Protein AF-A0A1Q2YWW0-F1 (afdb_monomer_lite)

pLDDT: mean 89.15, std 15.13, range [39.69, 98.38]

Sequence (123 aa):
MSPSRFAECLETIGWTKRGLARRLNVGQAAVRQMANGRHEIRDDFGGWLEGLAAVHAPLSPELREFSDQMGCDRGEWVRYPRGIRPLSDEEAAALRRVAEAHAAMPWPPGWRGGTVKDDNTDS

Structure (mmCIF, N/CA/C/O backbone):
data_AF-A0A1Q2YWW0-F1
#
_entry.id   AF-A0A1Q2YWW0-F1
#
loop_
_atom_site.group_PDB
_atom_site.id
_atom_site.type_symbol
_atom_site.label_atom_id
_atom_site.label_alt_id
_atom_site.label_comp_id
_atom_site.label_asym_id
_atom_site.label_entity_id
_atom_site.label_seq_id
_atom_site.pdbx_PDB_ins_code
_atom_site.Cartn_x
_atom_site.Cartn_y
_atom_site.Cartn_z
_atom_site.occupancy
_atom_site.B_iso_or_equiv
_atom_site.auth_seq_id
_atom_site.auth_comp_id
_atom_site.auth_asym_id
_atom_site.auth_atom_id
_atom_site.pdbx_PDB_model_num
ATOM 1 N N . MET A 1 1 ? -10.365 -5.780 12.651 1.00 94.69 1 MET A N 1
ATOM 2 C CA . MET A 1 1 ? -8.868 -5.644 12.632 1.00 94.69 1 MET A CA 1
ATOM 3 C C . MET A 1 1 ? -8.351 -4.752 13.777 1.00 94.69 1 MET A C 1
ATOM 5 O O . MET A 1 1 ? -9.042 -3.811 14.150 1.00 94.69 1 MET A O 1
ATOM 9 N N . SER A 1 2 ? -7.145 -4.997 14.328 1.00 96.81 2 SER A N 1
ATOM 10 C CA . SER A 1 2 ? -6.541 -4.145 15.379 1.00 96.81 2 SER A CA 1
ATOM 11 C C . SER A 1 2 ? -5.801 -2.902 14.830 1.00 96.81 2 SER A C 1
ATOM 13 O O . SER A 1 2 ? -5.328 -2.919 13.690 1.00 96.81 2 SER A O 1
ATOM 15 N N . PRO A 1 3 ? -5.618 -1.830 15.631 1.00 97.12 3 PRO A N 1
ATOM 16 C CA . PRO A 1 3 ? -4.886 -0.633 15.196 1.00 97.12 3 PRO A CA 1
ATOM 17 C C . PRO A 1 3 ? -3.407 -0.875 14.865 1.00 97.12 3 PRO A C 1
ATOM 19 O O . PRO A 1 3 ? -2.882 -0.259 13.937 1.00 97.12 3 PRO A O 1
ATOM 22 N N . SER A 1 4 ? -2.735 -1.773 15.596 1.00 96.94 4 SER A N 1
ATOM 23 C CA . SER A 1 4 ? -1.344 -2.150 15.310 1.00 96.94 4 SER A CA 1
ATOM 24 C C . SER A 1 4 ? -1.242 -2.867 13.968 1.00 96.94 4 SER A C 1
ATOM 26 O O . SER A 1 4 ? -0.451 -2.467 13.118 1.00 96.94 4 SER A O 1
ATOM 28 N N . ARG A 1 5 ? -2.131 -3.837 13.727 1.00 97.88 5 ARG A N 1
ATOM 29 C CA . ARG A 1 5 ? -2.176 -4.579 12.467 1.00 97.88 5 ARG A CA 1
ATOM 30 C C . ARG A 1 5 ? -2.466 -3.670 11.275 1.00 97.88 5 ARG A C 1
ATOM 32 O O . ARG A 1 5 ? -1.877 -3.822 10.210 1.00 97.88 5 ARG A O 1
ATOM 39 N N . PHE A 1 6 ? -3.336 -2.685 11.467 1.00 98.19 6 PHE A N 1
ATOM 40 C CA . PHE A 1 6 ? -3.602 -1.661 10.466 1.00 98.19 6 PHE A CA 1
ATOM 41 C C . PHE A 1 6 ? -2.353 -0.841 10.115 1.00 98.19 6 PHE A C 1
ATOM 43 O O . PHE A 1 6 ? -2.084 -0.605 8.938 1.00 98.19 6 PHE A O 1
ATOM 50 N N . ALA A 1 7 ? -1.575 -0.424 11.119 1.00 96.56 7 ALA A N 1
ATOM 51 C CA . ALA A 1 7 ? -0.326 0.299 10.893 1.00 96.56 7 ALA A CA 1
ATOM 52 C C . ALA A 1 7 ? 0.710 -0.564 10.150 1.00 96.56 7 ALA A C 1
ATOM 54 O O . ALA A 1 7 ? 1.302 -0.084 9.186 1.00 96.56 7 ALA A O 1
ATOM 55 N N . GLU A 1 8 ? 0.854 -1.836 10.530 1.00 97.44 8 GLU A N 1
ATOM 56 C CA . GLU A 1 8 ? 1.734 -2.799 9.854 1.00 97.44 8 GLU A CA 1
ATOM 57 C C . GLU A 1 8 ? 1.357 -3.005 8.385 1.00 97.44 8 GLU A C 1
ATOM 59 O O . GLU A 1 8 ? 2.233 -3.066 7.523 1.00 97.44 8 GLU A O 1
ATOM 64 N N . CYS A 1 9 ? 0.061 -3.102 8.070 1.00 98.38 9 CYS A N 1
ATOM 65 C CA . CYS A 1 9 ? -0.378 -3.242 6.683 1.00 98.38 9 CYS A CA 1
ATOM 66 C C . CYS A 1 9 ? -0.015 -1.998 5.867 1.00 98.38 9 CYS A C 1
ATOM 68 O O . CYS A 1 9 ? 0.511 -2.123 4.765 1.00 98.38 9 CYS A O 1
ATOM 70 N N . LEU A 1 10 ? -0.236 -0.797 6.414 1.00 97.25 10 LEU A N 1
ATOM 71 C CA . LEU A 1 10 ? 0.147 0.446 5.743 1.00 97.25 10 LEU A CA 1
ATOM 72 C C . LEU A 1 10 ? 1.656 0.526 5.494 1.00 97.25 10 LEU A C 1
ATOM 74 O O . LEU A 1 10 ? 2.068 0.877 4.394 1.00 97.25 10 LEU A O 1
ATOM 78 N N . GLU A 1 11 ? 2.472 0.159 6.478 1.00 96.38 11 GLU A N 1
ATOM 79 C CA . GLU A 1 11 ? 3.928 0.107 6.333 1.00 96.38 11 GLU A CA 1
ATOM 80 C C . GLU A 1 11 ? 4.367 -0.937 5.297 1.00 96.38 11 GLU A C 1
ATOM 82 O O . GLU A 1 11 ? 5.216 -0.660 4.449 1.00 96.38 11 GLU A O 1
ATOM 87 N N . THR A 1 12 ? 3.740 -2.115 5.311 1.00 97.94 12 THR A N 1
ATOM 88 C CA . THR A 1 12 ? 4.019 -3.194 4.355 1.00 97.94 12 THR A CA 1
ATOM 89 C C . THR A 1 12 ? 3.725 -2.759 2.924 1.00 97.94 12 THR A C 1
ATOM 91 O O . THR A 1 12 ? 4.498 -3.071 2.028 1.00 97.94 12 THR A O 1
ATOM 94 N N . ILE A 1 13 ? 2.650 -2.001 2.710 1.00 97.31 13 ILE A N 1
ATOM 95 C CA . ILE A 1 13 ? 2.274 -1.473 1.393 1.00 97.31 13 ILE A CA 1
ATOM 96 C C . ILE A 1 13 ? 3.121 -0.236 1.017 1.00 97.31 13 ILE A C 1
ATOM 98 O O . ILE A 1 13 ? 3.215 0.134 -0.147 1.00 97.31 13 ILE A O 1
ATOM 102 N N . GLY A 1 14 ? 3.755 0.433 1.986 1.00 95.81 14 GLY A N 1
ATOM 103 C CA . GLY A 1 14 ? 4.438 1.715 1.767 1.00 95.81 14 GLY A CA 1
ATOM 104 C C . GLY A 1 14 ? 3.491 2.923 1.781 1.00 95.81 14 GLY A C 1
ATOM 105 O O . GLY A 1 14 ? 3.827 4.010 1.309 1.00 95.81 14 GLY A O 1
ATOM 106 N N . TRP A 1 15 ? 2.286 2.772 2.330 1.00 95.50 15 TRP A N 1
ATOM 107 C CA . TRP A 1 15 ? 1.300 3.844 2.420 1.00 95.50 15 TRP A CA 1
ATOM 108 C C . TRP A 1 15 ? 1.404 4.628 3.721 1.00 95.50 15 TRP A C 1
ATOM 110 O O . TRP A 1 15 ? 1.464 4.096 4.824 1.00 95.50 15 TRP A O 1
ATOM 120 N N . THR A 1 16 ? 1.281 5.948 3.612 1.00 95.00 16 THR A N 1
ATOM 121 C CA . THR A 1 16 ? 1.028 6.798 4.782 1.00 95.00 16 THR A CA 1
ATOM 122 C C . THR A 1 16 ? -0.468 6.844 5.099 1.00 95.00 16 THR A C 1
ATOM 124 O O . THR A 1 16 ? -1.305 6.714 4.206 1.00 95.00 16 THR A O 1
ATOM 127 N N . LYS A 1 17 ? -0.841 7.176 6.345 1.00 95.75 17 LYS A N 1
ATOM 128 C CA . LYS A 1 17 ? -2.251 7.445 6.719 1.00 95.75 17 LYS A CA 1
ATOM 129 C C . LYS A 1 17 ? -2.895 8.501 5.804 1.00 95.75 17 LYS A C 1
ATOM 131 O O . LYS A 1 17 ? -4.047 8.373 5.401 1.00 95.75 17 LYS A O 1
ATOM 136 N N . ARG A 1 18 ? -2.133 9.538 5.428 1.00 95.44 18 ARG A N 1
ATOM 137 C CA . ARG A 1 18 ? -2.557 10.566 4.459 1.00 95.44 18 ARG A CA 1
ATOM 138 C C . ARG A 1 18 ? -2.683 10.007 3.037 1.00 95.44 18 ARG A C 1
ATOM 140 O O . ARG A 1 18 ? -3.508 10.496 2.271 1.00 95.44 18 ARG A O 1
ATOM 147 N N . GLY A 1 19 ? -1.832 9.058 2.660 1.00 94.00 19 GLY A N 1
ATOM 148 C CA . GLY A 1 19 ? -1.894 8.349 1.383 1.00 94.00 19 GLY A CA 1
ATOM 149 C C . GLY A 1 19 ? -3.161 7.508 1.265 1.00 94.00 19 GLY A C 1
ATOM 150 O O . GLY A 1 19 ? -3.880 7.663 0.284 1.00 94.00 19 GLY A O 1
ATOM 151 N N . LEU A 1 20 ? -3.478 6.716 2.293 1.00 94.69 20 LEU A N 1
ATOM 152 C CA . LEU A 1 20 ? -4.718 5.939 2.361 1.00 94.69 20 LEU A CA 1
ATOM 153 C C . LEU A 1 20 ? -5.956 6.847 2.323 1.00 94.69 20 LEU A C 1
ATOM 155 O O . LEU A 1 20 ? -6.869 6.601 1.543 1.00 94.69 20 LEU A O 1
ATOM 159 N N . ALA A 1 21 ? -5.966 7.924 3.116 1.00 93.56 21 ALA A N 1
ATOM 160 C CA . ALA A 1 21 ? -7.071 8.885 3.136 1.00 93.56 21 ALA A CA 1
ATOM 161 C C . ALA A 1 21 ? -7.357 9.469 1.742 1.00 93.56 21 ALA A C 1
ATOM 163 O O . ALA A 1 21 ? -8.506 9.526 1.321 1.00 93.56 21 ALA A O 1
ATOM 164 N N . ARG A 1 22 ? -6.303 9.845 1.004 1.00 91.94 22 ARG A N 1
ATOM 165 C CA . ARG A 1 22 ? -6.423 10.325 -0.381 1.00 91.94 22 ARG A CA 1
ATOM 166 C C . ARG A 1 22 ? -6.940 9.244 -1.324 1.00 91.94 22 ARG A C 1
ATOM 168 O O . ARG A 1 22 ? -7.835 9.527 -2.106 1.00 91.94 22 ARG A O 1
ATOM 175 N N . ARG A 1 23 ? -6.398 8.024 -1.235 1.00 91.00 23 ARG A N 1
ATOM 176 C CA . ARG A 1 23 ? -6.804 6.894 -2.084 1.00 91.00 23 ARG A CA 1
ATOM 177 C C . ARG A 1 23 ? -8.285 6.570 -1.913 1.00 91.00 23 ARG A C 1
ATOM 179 O O . ARG A 1 23 ? -8.983 6.464 -2.904 1.00 91.00 23 ARG A O 1
ATOM 186 N N . LEU A 1 24 ? -8.776 6.507 -0.675 1.00 89.88 24 LEU A N 1
ATOM 187 C CA . LEU A 1 24 ? -10.183 6.215 -0.370 1.00 89.88 24 LEU A CA 1
ATOM 188 C C . LEU A 1 24 ? -11.120 7.430 -0.474 1.00 89.88 24 LEU A C 1
ATOM 190 O O . LEU A 1 24 ? -12.319 7.286 -0.235 1.00 89.88 24 LEU A O 1
ATOM 194 N N . ASN A 1 25 ? -10.571 8.611 -0.772 1.00 88.81 25 ASN A N 1
ATOM 195 C CA . ASN A 1 25 ? -11.234 9.911 -0.696 1.00 88.81 25 ASN A CA 1
ATOM 196 C C . ASN A 1 25 ? -12.023 10.135 0.611 1.00 88.81 25 ASN A C 1
ATOM 198 O O . ASN A 1 25 ? -13.216 10.430 0.607 1.00 88.81 25 ASN A O 1
ATOM 202 N N . VAL A 1 26 ? -11.345 9.964 1.749 1.00 89.38 26 VAL A N 1
ATOM 203 C CA . VAL A 1 26 ? -11.902 10.199 3.090 1.00 89.38 26 VAL A CA 1
ATOM 204 C C . VAL A 1 26 ? -11.065 11.187 3.895 1.00 89.38 26 VAL A C 1
ATOM 206 O O . VAL A 1 26 ? -9.879 11.403 3.638 1.00 89.38 26 VAL A O 1
ATOM 209 N N . GLY A 1 27 ? -11.664 11.763 4.938 1.00 89.81 27 GLY A N 1
ATOM 210 C CA . GLY A 1 27 ? -10.968 12.665 5.852 1.00 89.81 27 GLY A CA 1
ATOM 211 C C . GLY A 1 27 ? -9.798 11.988 6.580 1.00 89.81 27 GLY A C 1
ATOM 212 O O . GLY A 1 27 ? -9.936 10.904 7.151 1.00 89.81 27 GLY A O 1
ATOM 213 N N . GLN A 1 28 ? -8.643 12.663 6.652 1.00 93.25 28 GLN A N 1
ATOM 214 C CA . GLN A 1 28 ? -7.466 12.149 7.375 1.00 93.25 28 GLN A CA 1
ATOM 215 C C . GLN A 1 28 ? -7.751 11.871 8.857 1.00 93.25 28 GLN A C 1
ATOM 217 O O . GLN A 1 28 ? -7.121 10.995 9.448 1.00 93.25 28 GLN A O 1
ATOM 222 N N . ALA A 1 29 ? -8.685 12.612 9.463 1.00 93.19 29 ALA A N 1
ATOM 223 C CA . ALA A 1 29 ? -9.087 12.415 10.850 1.00 93.19 29 ALA A CA 1
ATOM 224 C C . ALA A 1 29 ? -9.670 11.012 11.080 1.00 93.19 29 ALA A C 1
ATOM 226 O O . ALA A 1 29 ? -9.286 10.367 12.050 1.00 93.19 29 ALA A O 1
ATOM 227 N N . ALA A 1 30 ? -10.510 10.503 10.172 1.00 90.75 30 ALA A N 1
ATOM 228 C CA . ALA A 1 30 ? -11.078 9.157 10.277 1.00 90.75 30 ALA A CA 1
ATOM 229 C C . ALA A 1 30 ? -9.979 8.081 10.257 1.00 90.75 30 ALA A C 1
ATOM 231 O O . ALA A 1 30 ? -9.924 7.220 11.133 1.00 90.75 30 ALA A O 1
ATOM 232 N N . VAL A 1 31 ? -9.022 8.196 9.329 1.00 94.12 31 VAL A N 1
ATOM 233 C CA . VAL A 1 31 ? -7.883 7.265 9.232 1.00 94.12 31 VAL A CA 1
ATOM 234 C C . VAL A 1 31 ? -6.982 7.324 10.469 1.00 94.12 31 VAL A C 1
ATOM 236 O O . VAL A 1 31 ? -6.506 6.297 10.954 1.00 94.12 31 VAL A O 1
ATOM 239 N N . ARG A 1 32 ? -6.757 8.519 11.029 1.00 94.62 32 ARG A N 1
ATOM 240 C CA . ARG A 1 32 ? -6.007 8.674 12.286 1.00 94.62 32 ARG A CA 1
ATOM 241 C C . ARG A 1 32 ? -6.742 8.048 13.469 1.00 94.62 32 ARG A C 1
ATOM 243 O O . ARG A 1 32 ? -6.091 7.426 14.301 1.00 94.62 32 ARG A O 1
ATOM 250 N N . GLN A 1 33 ? -8.063 8.196 13.543 1.00 95.12 33 GLN A N 1
ATOM 251 C CA . GLN A 1 33 ? -8.870 7.607 14.612 1.00 95.12 33 GLN A CA 1
ATOM 252 C 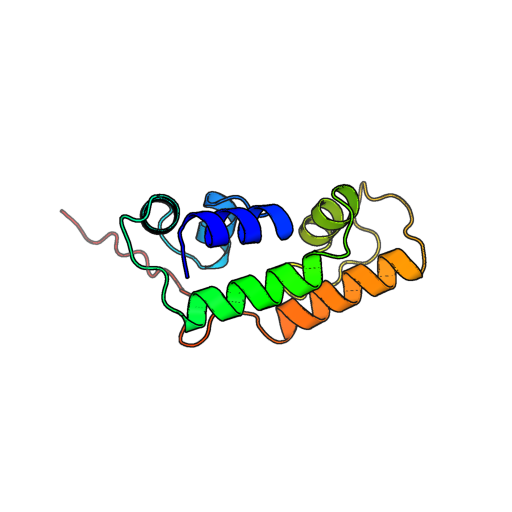C . GLN A 1 33 ? -8.843 6.077 14.568 1.00 95.12 33 GLN A C 1
ATOM 254 O O . GLN A 1 33 ? -8.663 5.469 15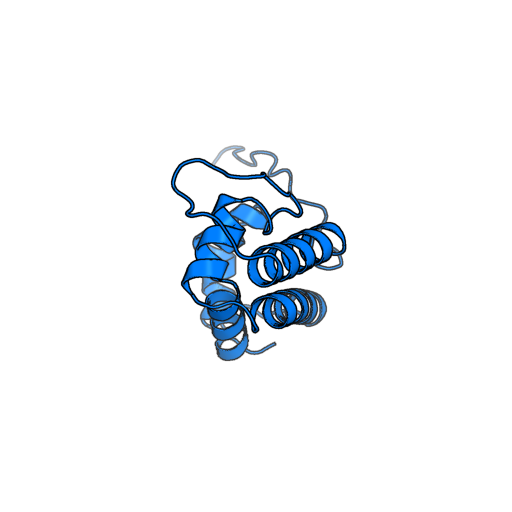.620 1.00 95.12 33 GLN A O 1
ATOM 259 N N . MET A 1 34 ? -8.900 5.474 13.376 1.00 94.50 34 MET A N 1
ATOM 260 C CA . MET A 1 34 ? -8.690 4.031 13.193 1.00 94.50 34 MET A CA 1
ATOM 261 C C . MET A 1 34 ? -7.316 3.589 13.709 1.00 94.50 34 MET A C 1
ATOM 263 O O . MET A 1 34 ? -7.214 2.716 14.567 1.00 94.50 34 MET A O 1
ATOM 267 N N . ALA A 1 35 ? -6.250 4.262 13.270 1.00 94.50 35 ALA A N 1
ATOM 268 C CA . ALA A 1 35 ? -4.886 3.928 13.685 1.00 94.50 35 ALA A CA 1
ATOM 269 C C . ALA A 1 35 ? -4.616 4.121 15.189 1.00 94.50 35 ALA A C 1
ATOM 271 O O . ALA A 1 35 ? -3.664 3.555 15.714 1.00 94.50 35 ALA A O 1
ATOM 272 N N . ASN A 1 36 ? -5.422 4.935 15.872 1.00 94.81 36 ASN A N 1
ATOM 273 C CA . ASN A 1 36 ? -5.318 5.178 17.310 1.00 94.81 36 ASN A CA 1
ATOM 274 C C . ASN A 1 36 ? -6.308 4.323 18.125 1.00 94.81 36 ASN A C 1
ATOM 276 O O . ASN A 1 36 ? -6.426 4.534 19.329 1.00 94.81 36 ASN A O 1
ATOM 280 N N . GLY A 1 37 ? -7.066 3.426 17.482 1.00 94.44 37 GLY A N 1
ATOM 281 C CA . GLY A 1 37 ? -8.079 2.589 18.136 1.00 94.44 37 GLY A CA 1
ATOM 282 C C . GLY A 1 37 ? -9.306 3.341 18.648 1.00 94.44 37 GLY A C 1
ATOM 283 O O . GLY A 1 37 ? -10.058 2.806 19.452 1.00 94.44 37 GLY A O 1
ATOM 284 N N . ARG A 1 38 ? -9.513 4.585 18.203 1.00 94.88 38 ARG A N 1
ATOM 285 C CA . ARG A 1 38 ? -10.691 5.392 18.565 1.00 94.88 38 ARG A CA 1
ATOM 286 C C . ARG A 1 38 ? -11.887 5.116 17.663 1.00 94.88 38 ARG A C 1
ATOM 288 O O . ARG A 1 38 ? -13.011 5.393 18.053 1.00 94.88 38 ARG A O 1
ATOM 295 N N . HIS A 1 39 ? -11.632 4.604 16.463 1.00 92.88 39 HIS A N 1
ATOM 296 C CA . HIS A 1 39 ? -12.644 4.134 15.527 1.00 92.88 39 HIS A CA 1
ATOM 297 C C . HIS A 1 39 ? -12.366 2.674 15.183 1.00 92.88 39 HIS A C 1
ATOM 299 O O . HIS A 1 39 ? -11.213 2.287 14.987 1.00 92.88 39 HIS A O 1
ATOM 305 N N . GLU A 1 40 ? -13.433 1.888 15.093 1.00 93.25 40 GLU A N 1
ATOM 306 C CA . GLU A 1 40 ? -13.364 0.498 14.666 1.00 93.25 40 GLU A CA 1
ATOM 307 C C . GLU A 1 40 ? -12.846 0.382 13.225 1.00 93.25 40 GLU A C 1
ATOM 309 O O . GLU A 1 40 ? -13.184 1.182 12.349 1.00 93.25 40 GLU A O 1
ATOM 314 N N . ILE A 1 41 ? -12.045 -0.655 12.983 1.00 94.31 41 ILE A N 1
ATOM 315 C CA . ILE A 1 41 ? -11.607 -1.069 11.653 1.00 94.31 41 ILE A CA 1
ATOM 316 C C . ILE A 1 41 ? -12.404 -2.315 11.285 1.00 94.31 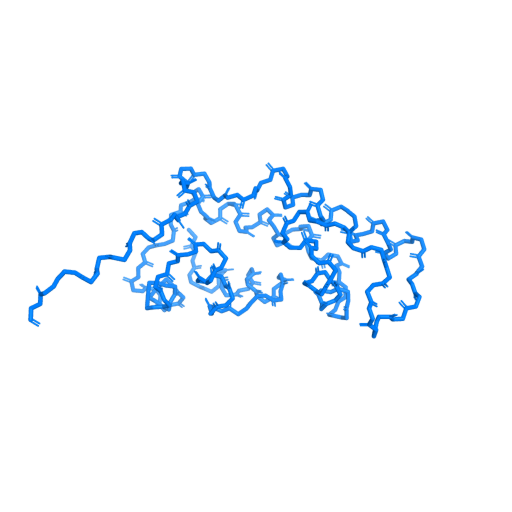41 ILE A C 1
ATOM 318 O O . ILE A 1 41 ? -12.054 -3.424 11.704 1.00 94.31 41 ILE A O 1
ATOM 322 N N . ARG A 1 42 ? -13.481 -2.094 10.524 1.00 93.31 42 ARG A N 1
ATOM 323 C CA . ARG A 1 42 ? -14.411 -3.137 10.070 1.00 93.31 42 ARG A CA 1
ATOM 324 C C . ARG A 1 42 ? -13.671 -4.277 9.376 1.00 93.31 42 ARG A C 1
ATOM 326 O O . ARG A 1 42 ? -12.720 -4.026 8.636 1.00 93.31 42 ARG A O 1
ATOM 333 N N . ASP A 1 43 ? -14.149 -5.501 9.560 1.00 93.06 43 ASP A N 1
ATOM 334 C CA . ASP A 1 43 ? -13.449 -6.697 9.084 1.00 93.06 43 ASP A CA 1
ATOM 335 C C . ASP A 1 43 ? -13.308 -6.759 7.563 1.00 93.06 43 ASP A C 1
ATOM 337 O O . ASP A 1 43 ? -12.213 -7.034 7.091 1.00 93.06 43 ASP A O 1
ATOM 341 N N . ASP A 1 44 ? -14.331 -6.386 6.789 1.00 93.94 44 ASP A N 1
ATOM 342 C CA . ASP A 1 44 ? -14.226 -6.342 5.320 1.00 93.94 44 ASP A CA 1
ATOM 343 C C . ASP A 1 44 ? -13.136 -5.368 4.839 1.00 93.94 44 ASP A C 1
ATOM 345 O O . ASP A 1 44 ? -12.377 -5.653 3.912 1.00 93.94 44 ASP A O 1
ATOM 349 N N . PHE A 1 45 ? -13.037 -4.206 5.494 1.00 95.12 45 PHE A N 1
ATOM 350 C CA . PHE A 1 45 ? -12.007 -3.212 5.197 1.00 95.12 45 PHE A CA 1
ATOM 351 C C . PHE A 1 45 ? -10.620 -3.695 5.635 1.00 95.12 45 PHE A C 1
ATOM 353 O O . PHE A 1 45 ? -9.641 -3.517 4.911 1.00 95.12 45 PHE A O 1
ATOM 360 N N . GLY A 1 46 ? -10.543 -4.334 6.803 1.00 96.75 46 GLY A N 1
ATOM 361 C CA . GLY A 1 46 ? -9.322 -4.955 7.295 1.00 96.75 46 GLY A CA 1
ATOM 362 C C . GLY A 1 46 ? -8.820 -6.059 6.364 1.00 96.75 46 GLY A C 1
ATOM 363 O O . GLY A 1 46 ? -7.660 -6.032 5.967 1.00 96.75 46 GLY A O 1
ATOM 364 N N . GLY A 1 47 ? -9.699 -6.970 5.950 1.00 97.56 47 GLY A N 1
ATOM 365 C CA . GLY A 1 47 ? -9.374 -8.069 5.044 1.00 97.56 47 GLY A CA 1
ATOM 366 C C . GLY A 1 47 ? -8.915 -7.582 3.671 1.00 97.56 47 GLY A C 1
ATOM 367 O O . GLY A 1 47 ? -7.948 -8.108 3.125 1.00 97.56 47 GLY A O 1
ATOM 368 N N . TRP A 1 48 ? -9.533 -6.521 3.139 1.00 97.00 48 TRP A N 1
ATOM 369 C CA . TRP A 1 48 ? -9.044 -5.860 1.925 1.00 97.00 48 TRP A CA 1
ATOM 370 C C . TRP A 1 48 ? -7.611 -5.342 2.092 1.00 97.00 48 TRP A C 1
ATOM 372 O O . TRP A 1 48 ? -6.748 -5.619 1.258 1.00 97.00 48 TRP A O 1
ATOM 382 N N . LEU A 1 49 ? -7.332 -4.633 3.189 1.00 97.44 49 LEU A N 1
ATOM 383 C CA . LEU A 1 49 ? -6.004 -4.075 3.436 1.00 97.44 49 LEU A CA 1
ATOM 384 C C . LEU A 1 49 ? -4.950 -5.175 3.652 1.00 97.44 49 LEU A C 1
ATOM 386 O O . LEU A 1 49 ? -3.822 -5.044 3.181 1.00 97.44 49 LEU A O 1
ATOM 390 N N . GLU A 1 50 ? -5.316 -6.272 4.315 1.00 98.19 50 GLU A N 1
ATOM 391 C CA . GLU A 1 50 ? -4.453 -7.446 4.483 1.00 98.19 50 GLU A CA 1
ATOM 392 C C . GLU A 1 50 ? -4.165 -8.152 3.163 1.00 98.19 50 GLU A C 1
ATOM 394 O O . GLU A 1 50 ? -3.022 -8.544 2.930 1.00 98.19 50 GLU A O 1
ATOM 399 N N . GLY A 1 51 ? -5.158 -8.266 2.278 1.00 97.94 51 GLY A N 1
ATOM 400 C CA . GLY A 1 51 ? -4.968 -8.802 0.932 1.00 97.94 51 GLY A CA 1
ATOM 401 C C . GLY A 1 51 ? -3.951 -7.987 0.132 1.00 97.94 51 GLY A C 1
ATOM 402 O O . GLY A 1 51 ? -3.035 -8.551 -0.467 1.00 97.94 51 GLY A O 1
ATOM 403 N N . LEU A 1 52 ? -4.044 -6.654 0.188 1.00 97.75 52 LEU A N 1
ATOM 404 C CA . LEU A 1 52 ? -3.058 -5.775 -0.446 1.00 97.75 52 LEU A CA 1
ATOM 405 C C . LEU A 1 52 ? -1.671 -5.902 0.198 1.00 97.75 52 LEU A C 1
ATOM 407 O O . LEU A 1 52 ? -0.671 -6.008 -0.514 1.00 97.75 52 LEU A O 1
ATOM 411 N N . ALA A 1 53 ? -1.597 -5.941 1.531 1.00 98.12 53 ALA A N 1
ATOM 412 C CA . ALA A 1 53 ? -0.336 -6.110 2.248 1.00 98.12 53 ALA A CA 1
ATOM 413 C C . ALA A 1 53 ? 0.342 -7.449 1.917 1.00 98.12 53 ALA A C 1
ATOM 415 O O . ALA A 1 53 ? 1.560 -7.489 1.765 1.00 98.12 53 ALA A O 1
ATOM 416 N N . ALA A 1 54 ? -0.422 -8.529 1.741 1.00 98.19 54 ALA A N 1
ATOM 417 C CA . ALA A 1 54 ? 0.113 -9.837 1.369 1.00 98.19 54 ALA A CA 1
ATOM 418 C C . ALA A 1 54 ? 0.791 -9.825 -0.012 1.00 98.19 54 ALA A C 1
ATOM 420 O O . ALA A 1 54 ? 1.839 -10.444 -0.186 1.00 98.19 54 ALA A O 1
ATOM 421 N N . VAL A 1 55 ? 0.233 -9.089 -0.977 1.00 97.81 55 VAL A N 1
ATOM 422 C CA . VAL A 1 55 ? 0.816 -8.953 -2.323 1.00 97.81 55 VAL A CA 1
ATOM 423 C C . VAL A 1 55 ? 2.061 -8.056 -2.318 1.00 97.81 55 VAL A C 1
ATOM 425 O O . VAL A 1 55 ? 2.984 -8.279 -3.099 1.00 97.81 55 VAL A O 1
ATOM 428 N N . HIS A 1 56 ? 2.121 -7.079 -1.410 1.00 98.25 56 HIS A N 1
ATOM 429 C CA . HIS A 1 56 ? 3.277 -6.194 -1.218 1.00 98.25 56 HIS A CA 1
ATOM 430 C C . HIS A 1 56 ? 4.401 -6.802 -0.368 1.00 98.25 56 HIS A C 1
ATOM 432 O O . HIS A 1 56 ? 5.556 -6.400 -0.504 1.00 98.25 56 HIS A O 1
ATOM 438 N N . ALA A 1 57 ? 4.101 -7.772 0.498 1.00 97.50 57 ALA A N 1
ATOM 439 C CA . ALA A 1 57 ? 5.066 -8.351 1.435 1.00 97.50 57 ALA A CA 1
ATOM 440 C C . ALA A 1 57 ? 6.372 -8.865 0.786 1.00 97.50 57 ALA A C 1
ATOM 442 O O . ALA A 1 57 ? 7.430 -8.618 1.369 1.00 97.50 57 ALA A O 1
ATOM 443 N N . PRO A 1 58 ? 6.357 -9.504 -0.406 1.00 96.56 58 PRO A N 1
ATOM 444 C CA . PRO A 1 58 ? 7.579 -9.952 -1.078 1.00 96.56 58 PRO A CA 1
ATOM 445 C C . PRO A 1 58 ? 8.436 -8.815 -1.650 1.00 96.56 58 PRO A C 1
ATOM 447 O O . PRO A 1 58 ? 9.588 -9.048 -2.010 1.00 96.56 58 PRO A O 1
ATOM 450 N N . LEU A 1 59 ? 7.889 -7.602 -1.783 1.00 97.25 59 LEU A N 1
ATOM 451 C CA . LEU A 1 59 ? 8.623 -6.469 -2.332 1.00 97.25 59 LEU A CA 1
ATOM 452 C C . LEU A 1 59 ? 9.639 -5.941 -1.319 1.00 97.25 59 LEU A C 1
ATOM 454 O O . LEU A 1 59 ? 9.322 -5.732 -0.142 1.00 97.25 59 LEU A O 1
ATOM 458 N N . SER A 1 60 ? 10.842 -5.645 -1.812 1.00 95.69 60 SER A N 1
ATOM 459 C CA . SER A 1 60 ? 11.813 -4.833 -1.083 1.00 95.69 60 SER A CA 1
ATOM 460 C C . SER A 1 60 ? 11.277 -3.405 -0.876 1.00 95.69 60 SER A C 1
ATOM 462 O O . SER A 1 60 ? 10.378 -2.975 -1.606 1.00 95.69 60 SER A O 1
ATOM 464 N N . PRO A 1 61 ? 11.832 -2.628 0.074 1.00 93.94 61 PRO A N 1
ATOM 465 C CA . PRO A 1 61 ? 11.450 -1.226 0.252 1.00 93.94 61 PRO A CA 1
ATOM 466 C C . PRO A 1 61 ? 11.542 -0.399 -1.041 1.00 93.94 61 PRO A C 1
ATOM 468 O O . PRO A 1 61 ? 10.606 0.325 -1.363 1.00 93.94 61 PRO A O 1
ATOM 471 N N . GLU A 1 62 ? 12.606 -0.582 -1.830 1.00 94.19 62 GLU A N 1
ATOM 472 C CA . GLU A 1 62 ? 12.779 0.094 -3.126 1.00 94.19 62 GLU A CA 1
ATOM 473 C C . GLU A 1 62 ? 11.657 -0.271 -4.113 1.00 94.19 62 GLU A C 1
ATOM 475 O O . GLU A 1 62 ? 11.074 0.601 -4.754 1.00 94.19 62 GLU A O 1
ATOM 480 N N . LEU A 1 63 ? 11.287 -1.554 -4.205 1.00 95.69 63 LEU A N 1
ATOM 481 C CA . LEU A 1 63 ? 10.207 -1.977 -5.099 1.00 95.69 63 LEU A CA 1
ATOM 482 C C . LEU A 1 63 ? 8.837 -1.447 -4.656 1.00 95.69 63 LEU A C 1
ATOM 484 O O . LEU A 1 63 ? 7.997 -1.176 -5.508 1.00 95.69 63 LEU A O 1
ATOM 488 N N . ARG A 1 64 ? 8.594 -1.240 -3.358 1.00 95.69 64 ARG A N 1
ATOM 489 C CA . ARG A 1 64 ? 7.355 -0.592 -2.883 1.00 95.69 64 ARG A CA 1
ATOM 490 C C . ARG A 1 64 ? 7.285 0.871 -3.320 1.00 95.69 64 ARG A C 1
ATOM 492 O O . ARG A 1 64 ? 6.232 1.330 -3.753 1.00 95.69 64 ARG A O 1
ATOM 499 N N . GLU A 1 65 ? 8.407 1.588 -3.283 1.00 93.31 65 GLU A N 1
ATOM 500 C CA . GLU A 1 65 ? 8.481 2.952 -3.820 1.00 93.31 65 GLU A CA 1
ATOM 501 C C . GLU A 1 65 ? 8.218 2.971 -5.331 1.00 93.31 65 GLU A C 1
ATOM 503 O O . GLU A 1 65 ? 7.437 3.791 -5.823 1.00 93.31 65 GLU A O 1
ATOM 508 N N . PHE A 1 66 ? 8.810 2.029 -6.071 1.00 95.19 66 PHE A N 1
ATOM 509 C CA . PHE A 1 66 ? 8.551 1.885 -7.502 1.00 95.19 66 PHE A CA 1
ATOM 510 C C . PHE A 1 66 ? 7.096 1.512 -7.795 1.00 95.19 66 PHE A C 1
ATOM 512 O O . PHE A 1 66 ? 6.539 2.034 -8.756 1.00 95.19 66 PHE A O 1
ATOM 519 N N . SER A 1 67 ? 6.450 0.691 -6.960 1.00 95.56 67 SER A N 1
ATOM 520 C CA . SER A 1 67 ? 5.023 0.354 -7.076 1.00 95.56 67 SER A CA 1
ATOM 521 C C . SER A 1 67 ? 4.142 1.608 -7.104 1.00 95.56 67 SER A C 1
ATOM 523 O O . SER A 1 67 ? 3.326 1.772 -8.017 1.00 95.56 67 SER A O 1
ATOM 525 N N . ASP A 1 68 ? 4.340 2.539 -6.165 1.00 92.75 68 ASP A N 1
ATOM 526 C CA . ASP A 1 68 ? 3.581 3.799 -6.112 1.00 92.75 68 ASP A CA 1
ATOM 527 C C . ASP A 1 68 ? 3.882 4.698 -7.328 1.00 92.75 68 ASP A C 1
ATOM 529 O O . ASP A 1 68 ? 2.963 5.212 -7.982 1.00 92.75 68 ASP A O 1
ATOM 533 N N . GLN A 1 69 ? 5.166 4.837 -7.683 1.00 92.69 69 GLN A N 1
ATOM 534 C CA . GLN A 1 69 ? 5.622 5.664 -8.809 1.00 92.69 69 GLN A CA 1
ATOM 535 C C . GLN A 1 69 ? 5.134 5.143 -10.169 1.00 92.69 69 GLN A C 1
ATOM 537 O O . GLN A 1 69 ? 4.748 5.931 -11.033 1.00 92.69 69 GLN A O 1
ATOM 542 N N . MET A 1 70 ? 5.121 3.823 -10.358 1.00 93.81 70 MET A N 1
ATOM 543 C CA . MET A 1 70 ? 4.653 3.153 -11.577 1.00 93.81 70 MET A CA 1
ATOM 544 C C . MET A 1 70 ? 3.127 3.058 -11.661 1.00 93.81 70 MET A C 1
ATOM 546 O O . MET A 1 70 ? 2.606 2.672 -12.707 1.00 93.81 70 MET A O 1
ATOM 550 N N . GLY A 1 71 ? 2.418 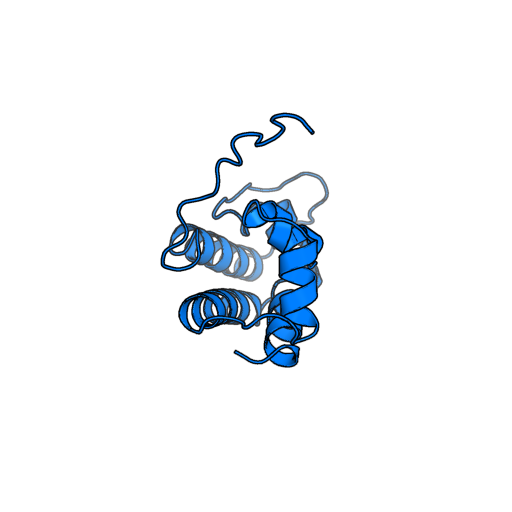3.405 -10.583 1.00 93.38 71 GLY A N 1
ATOM 551 C CA . GLY A 1 71 ? 0.961 3.335 -10.501 1.00 93.38 71 GLY A CA 1
ATOM 552 C C . GLY A 1 71 ? 0.398 1.948 -10.216 1.00 93.38 71 GLY A C 1
ATOM 553 O O . GLY A 1 71 ? -0.815 1.771 -10.292 1.00 93.38 71 GLY A O 1
ATOM 554 N N . CYS A 1 72 ? 1.230 0.991 -9.808 1.00 95.94 72 CYS A N 1
ATOM 555 C CA . CYS A 1 72 ? 0.781 -0.361 -9.470 1.00 95.94 72 CYS A CA 1
ATOM 556 C C . CYS A 1 72 ? -0.239 -0.331 -8.320 1.00 95.94 72 CYS A C 1
ATOM 558 O O . CYS A 1 72 ? -1.250 -1.019 -8.369 1.00 95.94 72 CYS A O 1
ATOM 560 N N . ASP A 1 73 ? -0.065 0.576 -7.358 1.00 94.88 73 ASP A N 1
ATOM 561 C CA . ASP A 1 73 ? -1.015 0.836 -6.264 1.00 94.88 73 ASP A CA 1
ATOM 562 C C . ASP A 1 73 ? -2.381 1.399 -6.705 1.00 94.88 73 ASP A C 1
ATOM 564 O O . ASP A 1 73 ? -3.264 1.618 -5.875 1.00 94.88 73 ASP A O 1
ATOM 568 N N . ARG A 1 74 ? -2.528 1.736 -7.988 1.00 92.12 74 ARG A N 1
ATOM 569 C CA . ARG A 1 74 ? -3.775 2.188 -8.625 1.00 92.12 74 ARG A CA 1
ATOM 570 C C . ARG A 1 74 ? -4.305 1.165 -9.630 1.00 92.12 74 ARG A C 1
ATOM 572 O O . ARG A 1 74 ? -5.261 1.448 -10.342 1.00 92.12 74 ARG A O 1
ATOM 579 N N . GLY A 1 75 ? -3.677 -0.006 -9.707 1.00 94.00 75 GLY A N 1
ATOM 580 C CA . GLY A 1 75 ? -3.963 -1.009 -10.725 1.00 94.00 75 GLY A CA 1
ATOM 581 C C . GLY A 1 75 ? -3.403 -0.673 -12.108 1.00 94.00 75 GLY A C 1
ATOM 582 O O . GLY A 1 75 ? -3.815 -1.265 -13.103 1.00 94.00 75 GLY A O 1
ATOM 583 N N . GLU A 1 76 ? -2.477 0.283 -12.192 1.00 93.06 76 GLU A N 1
ATOM 584 C CA . GLU A 1 76 ? -1.876 0.748 -13.439 1.00 93.06 76 GLU A CA 1
ATOM 585 C C . GLU A 1 76 ? -0.461 0.181 -13.613 1.00 93.06 76 GLU A C 1
ATOM 587 O O . GLU A 1 76 ? 0.238 -0.127 -12.649 1.00 93.06 76 GLU A O 1
ATOM 592 N N . TRP A 1 77 ? -0.007 0.084 -14.864 1.00 90.12 77 TRP A N 1
ATOM 593 C CA . TRP A 1 77 ? 1.365 -0.301 -15.192 1.00 90.12 77 TRP A CA 1
ATOM 594 C C . TRP A 1 77 ? 2.002 0.728 -16.124 1.00 90.12 77 TRP A C 1
ATOM 596 O O . TRP A 1 77 ? 1.864 0.653 -17.349 1.00 90.12 77 TRP A O 1
ATOM 606 N N . VAL A 1 78 ? 2.735 1.688 -15.560 1.00 88.19 78 VAL A N 1
ATOM 607 C CA . VAL A 1 78 ? 3.536 2.620 -16.360 1.00 88.19 78 VAL A CA 1
ATOM 608 C C . VAL A 1 78 ? 4.900 2.001 -16.634 1.00 88.19 78 VAL A C 1
ATOM 610 O O . VAL A 1 78 ? 5.719 1.829 -15.737 1.00 88.19 78 VAL A O 1
ATOM 613 N N . ARG A 1 79 ? 5.173 1.666 -17.896 1.00 74.50 79 ARG A N 1
ATOM 614 C CA . ARG A 1 79 ? 6.460 1.082 -18.286 1.00 74.50 79 ARG A CA 1
ATOM 615 C C . ARG A 1 79 ? 7.559 2.159 -18.279 1.00 74.50 79 ARG A C 1
ATOM 617 O O . ARG A 1 79 ? 7.455 3.129 -19.019 1.00 74.50 79 ARG A O 1
ATOM 624 N N . TYR A 1 80 ? 8.615 1.943 -17.488 1.00 76.62 80 TYR A N 1
ATOM 625 C CA . TYR A 1 80 ? 9.805 2.809 -17.366 1.00 76.62 80 TYR A CA 1
ATOM 626 C C . TYR A 1 80 ? 9.493 4.286 -17.052 1.00 76.62 80 TYR A C 1
ATOM 628 O O . TYR A 1 80 ? 9.830 5.171 -17.845 1.00 76.62 80 TYR A O 1
ATOM 636 N N . PRO A 1 81 ? 8.854 4.598 -15.910 1.00 83.56 81 PRO A N 1
ATOM 637 C CA . PRO A 1 81 ? 8.684 5.989 -15.522 1.00 83.56 81 PRO A CA 1
ATOM 638 C C . PRO A 1 81 ? 10.051 6.638 -15.271 1.00 83.56 81 PRO A C 1
ATOM 640 O O . PRO A 1 81 ? 11.049 5.991 -14.939 1.00 83.56 81 PRO A O 1
ATOM 643 N N . ARG A 1 82 ? 10.096 7.958 -15.444 1.00 85.00 82 ARG A N 1
ATOM 644 C CA . ARG A 1 82 ? 11.325 8.732 -15.286 1.00 85.00 82 ARG A CA 1
ATOM 645 C C . ARG A 1 82 ? 11.877 8.571 -13.866 1.00 85.00 82 ARG A C 1
ATOM 647 O O . ARG A 1 82 ? 11.155 8.796 -12.904 1.00 85.00 82 ARG A O 1
ATOM 654 N N . GLY A 1 83 ? 13.170 8.270 -13.755 1.00 85.19 83 GLY A N 1
ATOM 655 C CA . GLY A 1 83 ? 13.867 8.172 -12.467 1.00 85.19 83 GLY A CA 1
ATOM 656 C C . GLY A 1 83 ? 13.902 6.770 -11.858 1.00 85.19 83 GLY A C 1
ATOM 657 O O . GLY A 1 83 ? 14.599 6.585 -10.868 1.00 85.19 83 GLY A O 1
ATOM 658 N N . ILE A 1 84 ? 13.234 5.784 -12.465 1.00 90.38 84 ILE A N 1
ATOM 659 C CA . ILE A 1 84 ? 13.351 4.379 -12.063 1.00 90.38 84 ILE A CA 1
ATOM 660 C C . ILE A 1 84 ? 14.467 3.707 -12.864 1.00 90.38 84 ILE A C 1
ATOM 662 O O . ILE A 1 84 ? 14.571 3.866 -14.085 1.00 90.38 84 ILE A O 1
ATOM 666 N N . ARG A 1 85 ? 15.321 2.958 -12.163 1.00 93.25 85 ARG A N 1
ATOM 667 C CA . ARG A 1 85 ? 16.360 2.128 -12.783 1.00 93.25 85 ARG A CA 1
ATOM 668 C C . ARG A 1 85 ? 15.739 0.992 -13.608 1.00 93.25 85 ARG A C 1
ATOM 670 O O . ARG A 1 85 ? 14.601 0.603 -13.357 1.00 93.25 85 ARG A O 1
ATOM 677 N N . PRO A 1 86 ? 16.469 0.394 -14.561 1.00 92.06 86 PRO A N 1
ATOM 678 C CA . PRO A 1 86 ? 16.016 -0.840 -15.190 1.00 92.06 86 PRO A CA 1
ATOM 679 C C . PRO A 1 86 ? 15.677 -1.910 -14.141 1.00 92.06 86 PRO A C 1
ATOM 681 O O . PRO A 1 86 ? 16.422 -2.105 -13.177 1.00 92.06 86 PRO A O 1
ATOM 684 N N . LEU A 1 87 ? 14.539 -2.570 -14.343 1.00 92.62 87 LEU A N 1
ATOM 685 C CA . LEU A 1 87 ? 14.068 -3.673 -13.512 1.00 92.62 87 LEU A CA 1
ATOM 686 C C . LEU A 1 87 ? 14.504 -5.001 -14.126 1.00 92.62 87 LEU A C 1
ATOM 688 O O . LEU A 1 87 ? 14.506 -5.135 -15.354 1.00 92.62 87 LEU A O 1
ATOM 692 N N . SER A 1 88 ? 14.815 -5.984 -13.285 1.00 94.69 88 SER A N 1
ATOM 693 C CA . SER A 1 88 ? 14.905 -7.374 -13.734 1.00 94.69 88 SER A CA 1
ATOM 694 C C . SER A 1 88 ? 13.522 -7.904 -14.140 1.00 94.69 88 SER A C 1
ATOM 696 O O . SER A 1 88 ? 12.486 -7.335 -13.781 1.00 94.69 88 SER A O 1
ATOM 698 N N . ASP A 1 89 ? 13.485 -9.022 -14.868 1.00 94.62 89 ASP A N 1
ATOM 699 C CA . ASP A 1 89 ? 12.218 -9.668 -15.230 1.00 94.62 89 ASP A CA 1
ATOM 700 C C . ASP A 1 89 ? 11.423 -10.110 -13.992 1.00 94.62 89 ASP A C 1
ATOM 702 O O . ASP A 1 89 ? 10.195 -10.015 -13.976 1.00 94.62 89 ASP A O 1
ATOM 706 N N . GLU A 1 90 ? 12.113 -10.541 -12.934 1.00 96.56 90 GLU A N 1
ATOM 707 C CA . GLU A 1 90 ? 11.493 -10.932 -11.667 1.00 96.56 90 GLU A CA 1
ATOM 708 C C . GLU A 1 90 ? 10.897 -9.726 -10.929 1.00 96.56 90 GLU A C 1
ATOM 710 O O . GLU A 1 90 ? 9.746 -9.779 -10.493 1.00 96.56 90 GLU A O 1
ATOM 715 N N . GLU A 1 91 ? 11.634 -8.612 -10.854 1.00 95.81 91 GLU A N 1
ATOM 716 C CA . GLU A 1 91 ? 11.151 -7.359 -10.262 1.00 95.81 91 GLU A CA 1
ATOM 717 C C . GLU A 1 91 ? 9.934 -6.825 -11.026 1.00 95.81 91 GLU A C 1
ATOM 719 O O . GLU A 1 91 ? 8.916 -6.466 -10.430 1.00 95.81 91 GLU A O 1
ATOM 724 N N . ALA A 1 92 ? 10.001 -6.832 -12.360 1.00 95.00 92 ALA A N 1
ATOM 725 C CA . ALA A 1 92 ? 8.889 -6.419 -13.202 1.00 95.00 92 ALA A CA 1
ATOM 726 C C . ALA A 1 92 ? 7.668 -7.334 -13.018 1.00 95.00 92 ALA A C 1
ATOM 728 O O . ALA A 1 92 ? 6.542 -6.844 -12.935 1.00 95.00 92 ALA A O 1
ATOM 729 N N . ALA A 1 93 ? 7.866 -8.652 -12.924 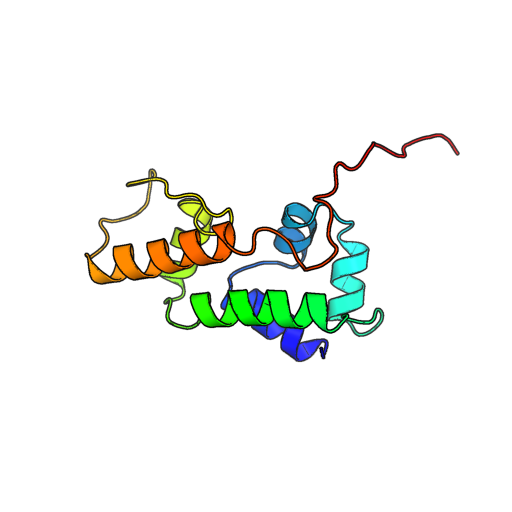1.00 95.56 93 ALA A N 1
ATOM 730 C CA . ALA A 1 93 ? 6.782 -9.595 -12.670 1.00 95.56 93 ALA A CA 1
ATOM 731 C C . ALA A 1 93 ? 6.146 -9.382 -11.287 1.00 95.56 93 ALA A C 1
ATOM 733 O O . ALA A 1 93 ? 4.923 -9.434 -11.168 1.00 95.56 93 ALA A O 1
ATOM 734 N N . ALA A 1 94 ? 6.947 -9.108 -10.254 1.00 96.56 94 ALA A N 1
ATOM 735 C CA . ALA A 1 94 ? 6.448 -8.834 -8.910 1.00 96.56 94 ALA A CA 1
ATOM 736 C C . ALA A 1 94 ? 5.569 -7.573 -8.874 1.00 96.56 94 ALA A C 1
ATOM 738 O O . ALA A 1 94 ? 4.447 -7.619 -8.371 1.00 96.56 94 ALA A O 1
ATOM 739 N N . LEU A 1 95 ? 6.026 -6.475 -9.482 1.00 96.69 95 LEU A N 1
ATOM 740 C CA . LEU A 1 95 ? 5.243 -5.240 -9.562 1.00 96.69 95 LEU A CA 1
ATOM 741 C C . LEU A 1 95 ? 3.973 -5.412 -10.418 1.00 96.69 95 LEU A C 1
ATOM 743 O O . LEU A 1 95 ? 2.935 -4.835 -10.099 1.00 96.69 95 LEU A O 1
ATOM 747 N N . ARG A 1 96 ? 4.005 -6.235 -11.478 1.00 96.25 96 ARG A N 1
ATOM 748 C CA . ARG A 1 96 ? 2.797 -6.535 -12.273 1.00 96.25 96 ARG A CA 1
ATOM 749 C C . ARG A 1 96 ? 1.737 -7.249 -11.450 1.00 96.25 96 ARG A C 1
ATOM 751 O O . ARG A 1 96 ? 0.579 -6.861 -11.525 1.00 96.25 96 ARG A O 1
ATOM 758 N N . ARG A 1 97 ? 2.125 -8.222 -10.618 1.00 96.69 97 ARG A N 1
ATOM 759 C CA . ARG A 1 97 ? 1.189 -8.889 -9.695 1.00 96.69 97 ARG A CA 1
ATOM 760 C C . ARG A 1 97 ? 0.552 -7.892 -8.731 1.00 96.69 97 ARG A C 1
ATOM 762 O O . ARG A 1 97 ? -0.625 -8.022 -8.414 1.00 96.69 97 ARG A O 1
ATOM 769 N N . VAL A 1 98 ? 1.312 -6.889 -8.287 1.00 97.94 98 VAL A N 1
ATOM 770 C CA . VAL A 1 98 ? 0.774 -5.803 -7.460 1.00 97.94 98 VAL A CA 1
ATOM 771 C C . VAL A 1 98 ? -0.267 -5.001 -8.235 1.00 97.94 98 VAL A C 1
ATOM 773 O O . VAL A 1 98 ? -1.382 -4.842 -7.742 1.00 97.94 98 VAL A O 1
ATOM 776 N N . ALA A 1 99 ? 0.052 -4.556 -9.453 1.00 97.38 99 ALA A N 1
ATOM 777 C CA . ALA A 1 99 ? -0.901 -3.845 -10.304 1.00 97.38 99 ALA A CA 1
ATOM 778 C C . ALA A 1 99 ? -2.173 -4.673 -10.557 1.00 97.38 99 ALA A C 1
ATOM 780 O O . ALA A 1 99 ? -3.284 -4.185 -10.381 1.00 97.38 99 ALA A O 1
ATOM 781 N N . GLU A 1 100 ? -2.035 -5.953 -10.888 1.00 97.31 100 GLU A N 1
ATOM 782 C CA . GLU A 1 100 ? -3.167 -6.858 -11.103 1.00 97.31 100 GLU A CA 1
ATOM 783 C C . GLU A 1 100 ? -4.026 -7.020 -9.841 1.00 97.31 100 GLU A C 1
ATOM 785 O O . GLU A 1 100 ? -5.253 -6.973 -9.923 1.00 97.31 100 GLU A O 1
ATOM 790 N N . ALA A 1 101 ? -3.409 -7.146 -8.663 1.00 96.81 101 ALA A N 1
ATOM 791 C CA . ALA A 1 101 ? -4.134 -7.257 -7.400 1.00 96.81 101 ALA A CA 1
ATOM 792 C C . ALA A 1 101 ? -4.909 -5.977 -7.052 1.00 96.81 101 ALA A C 1
ATOM 794 O O . ALA A 1 101 ? -6.071 -6.057 -6.648 1.00 96.81 101 ALA A O 1
ATOM 795 N N . HIS A 1 102 ? -4.303 -4.800 -7.242 1.00 95.94 102 HIS A N 1
ATOM 796 C CA . HIS A 1 102 ? -4.988 -3.514 -7.056 1.00 95.94 102 HIS A CA 1
ATOM 797 C C . HIS A 1 102 ? -6.107 -3.315 -8.083 1.00 95.94 102 HIS A C 1
ATOM 799 O O . HIS A 1 102 ? -7.171 -2.819 -7.728 1.00 95.94 102 HIS A O 1
ATOM 805 N N . ALA A 1 103 ? -5.922 -3.757 -9.329 1.00 95.06 103 ALA A N 1
ATOM 806 C CA . ALA A 1 103 ? -6.969 -3.714 -10.350 1.00 95.06 103 ALA A CA 1
ATOM 807 C C . ALA A 1 103 ? -8.138 -4.667 -10.041 1.00 95.06 103 ALA A C 1
ATOM 809 O O . ALA A 1 103 ? -9.292 -4.335 -10.313 1.00 95.06 103 ALA A O 1
ATOM 810 N N . ALA A 1 104 ? -7.861 -5.837 -9.457 1.00 94.75 104 ALA A N 1
ATOM 811 C CA . ALA A 1 104 ? -8.880 -6.806 -9.054 1.00 94.75 104 ALA A CA 1
ATOM 812 C C . ALA A 1 104 ? -9.654 -6.373 -7.796 1.00 94.75 104 ALA A C 1
ATOM 814 O O . ALA A 1 104 ? -10.824 -6.723 -7.638 1.00 94.75 104 ALA A O 1
ATOM 815 N N . MET A 1 105 ? -9.017 -5.608 -6.904 1.00 91.69 105 MET A N 1
ATOM 816 C CA . MET A 1 105 ? -9.593 -5.125 -5.644 1.00 91.69 105 MET A CA 1
ATOM 817 C C . MET A 1 105 ? -9.406 -3.605 -5.493 1.00 91.69 105 MET A C 1
ATOM 819 O O . MET A 1 105 ? -8.774 -3.154 -4.532 1.00 91.69 105 MET A O 1
ATOM 823 N N . PRO A 1 106 ? -9.971 -2.793 -6.408 1.00 88.94 106 PRO A N 1
ATOM 824 C CA . PRO A 1 106 ? -9.688 -1.356 -6.473 1.00 88.94 106 PRO A CA 1
ATOM 825 C C . PRO A 1 106 ? -10.207 -0.597 -5.251 1.00 88.94 106 PRO A C 1
ATOM 827 O O . PRO A 1 106 ? -9.730 0.491 -4.935 1.00 88.94 106 PRO A O 1
ATOM 830 N N . TRP A 1 107 ? -11.182 -1.179 -4.551 1.00 90.81 107 TRP A N 1
ATOM 831 C CA . TRP A 1 107 ? -11.840 -0.586 -3.402 1.00 90.81 107 TRP A CA 1
ATOM 832 C C . TRP A 1 107 ? -12.094 -1.635 -2.322 1.00 90.81 107 TRP A C 1
ATOM 834 O O . TRP A 1 107 ? -12.310 -2.807 -2.649 1.00 90.81 107 TRP A O 1
ATOM 844 N N . PRO A 1 108 ? -12.159 -1.220 -1.046 1.00 91.62 108 PRO A N 1
ATOM 845 C CA . PRO A 1 108 ? -12.698 -2.075 -0.005 1.00 91.62 108 PRO A CA 1
ATOM 846 C C . PRO A 1 108 ? -14.126 -2.538 -0.335 1.00 91.62 108 PRO A C 1
ATOM 848 O O . PRO A 1 108 ? -14.892 -1.777 -0.941 1.00 91.62 108 PRO A O 1
ATOM 851 N N . PRO A 1 109 ? -14.545 -3.736 0.104 1.00 87.25 109 PRO A N 1
ATOM 852 C CA . PRO A 1 109 ? -15.925 -4.173 -0.050 1.00 87.25 109 PRO A CA 1
ATOM 853 C C . PRO A 1 109 ? -16.912 -3.150 0.532 1.00 87.25 109 PRO A C 1
ATOM 855 O O . PRO A 1 109 ? -16.721 -2.616 1.625 1.00 87.25 109 PRO A O 1
ATOM 858 N N . GLY A 1 110 ? -17.967 -2.843 -0.225 1.00 81.19 110 GLY A N 1
ATOM 859 C CA . GLY A 1 110 ? -18.977 -1.854 0.166 1.00 81.19 110 GLY A CA 1
ATOM 860 C C . GLY A 1 110 ? -18.564 -0.387 -0.011 1.00 81.19 110 GLY A C 1
ATOM 861 O O . GLY A 1 110 ? -19.403 0.492 0.195 1.00 81.19 110 GLY A O 1
ATOM 862 N N . TRP A 1 111 ? -17.330 -0.094 -0.437 1.00 83.19 111 TRP A N 1
ATOM 863 C CA . TRP A 1 111 ? -16.922 1.262 -0.802 1.00 83.19 111 TRP A CA 1
ATOM 864 C C . TRP A 1 111 ? -17.405 1.589 -2.216 1.00 83.19 111 TRP A C 1
ATOM 866 O O . TRP A 1 111 ? -17.021 0.948 -3.193 1.00 83.19 111 TRP A O 1
ATOM 876 N N . ARG A 1 112 ? -18.230 2.627 -2.350 1.00 64.25 112 ARG A N 1
ATOM 877 C CA . ARG A 1 112 ? -18.451 3.279 -3.644 1.00 64.25 112 ARG A CA 1
ATOM 878 C C . ARG A 1 112 ? -17.431 4.404 -3.702 1.00 64.25 112 ARG A C 1
ATOM 880 O O . ARG A 1 112 ? -17.563 5.329 -2.909 1.00 64.25 112 ARG A O 1
ATOM 887 N N . GLY A 1 113 ? -16.390 4.265 -4.531 1.00 56.34 113 GLY A N 1
ATOM 888 C CA . GLY A 1 113 ? -15.287 5.225 -4.661 1.00 56.34 113 GLY A CA 1
ATOM 889 C C . GLY A 1 113 ? -15.796 6.655 -4.509 1.00 56.34 113 GLY A C 1
ATOM 890 O O . GLY A 1 113 ? -16.607 7.111 -5.314 1.00 56.34 113 GLY A O 1
ATOM 891 N N . GLY A 1 114 ? -15.434 7.293 -3.394 1.00 47.81 114 GLY A N 1
ATOM 892 C CA . GLY A 1 114 ? -16.059 8.537 -2.985 1.00 47.81 114 GLY A CA 1
ATOM 893 C C . GLY A 1 114 ? -15.785 9.596 -4.036 1.00 47.81 114 GLY A C 1
ATOM 894 O O . GLY A 1 114 ? -14.658 10.054 -4.171 1.00 47.81 114 GLY A O 1
ATOM 895 N N . THR A 1 115 ? -16.801 10.027 -4.771 1.00 43.06 115 THR A N 1
ATOM 896 C CA . THR A 1 115 ? -16.867 11.429 -5.160 1.00 43.06 115 THR A CA 1
ATOM 897 C C . THR A 1 115 ? -17.255 12.149 -3.881 1.00 43.06 115 THR A C 1
ATOM 899 O O . THR A 1 115 ? -18.421 12.108 -3.487 1.00 43.06 115 THR A O 1
ATOM 902 N N . VAL A 1 116 ? -16.290 12.745 -3.181 1.00 44.88 116 VAL A N 1
ATOM 903 C CA . VAL A 1 116 ? -16.616 13.848 -2.278 1.00 44.88 116 VAL A CA 1
ATOM 904 C C . VAL A 1 116 ? -17.335 14.862 -3.164 1.00 44.88 116 VAL A C 1
ATOM 906 O O . VAL A 1 116 ? -16.711 15.554 -3.961 1.00 44.88 116 VAL A O 1
ATOM 909 N N . LYS A 1 117 ? -18.671 14.856 -3.122 1.00 39.69 117 LYS A N 1
ATOM 910 C CA . LYS A 1 117 ? -19.408 16.089 -3.337 1.00 39.69 117 LYS A CA 1
ATOM 911 C C . LYS A 1 117 ? -18.907 16.995 -2.230 1.00 39.69 117 LYS A C 1
ATOM 913 O O . LYS A 1 117 ? -18.919 16.590 -1.069 1.00 39.69 117 LYS A O 1
ATOM 918 N N . ASP A 1 118 ? -18.386 18.146 -2.619 1.00 42.50 118 ASP A N 1
ATOM 919 C CA . ASP A 1 118 ? -18.067 19.230 -1.713 1.00 42.50 118 ASP A CA 1
ATOM 920 C C . ASP A 1 118 ? -19.325 19.575 -0.899 1.00 42.50 118 ASP A C 1
ATOM 922 O O . ASP A 1 118 ? -20.112 20.432 -1.289 1.00 42.50 118 ASP A O 1
ATOM 926 N N . ASP A 1 119 ? -19.528 18.917 0.243 1.00 39.78 119 ASP A N 1
ATOM 927 C CA . ASP A 1 119 ? -20.401 19.407 1.310 1.00 39.78 119 ASP A CA 1
ATOM 928 C C . ASP A 1 119 ? -19.641 20.525 2.043 1.00 39.78 119 ASP A C 1
ATOM 930 O O . ASP A 1 119 ? -19.310 20.439 3.221 1.00 39.78 119 ASP A O 1
ATOM 934 N N . ASN A 1 120 ? -19.326 21.586 1.299 1.00 41.22 120 ASN A N 1
ATOM 935 C CA . ASN A 1 120 ? -19.250 22.931 1.844 1.00 41.22 120 ASN A CA 1
ATOM 936 C C . ASN A 1 120 ? -20.583 23.598 1.500 1.00 41.22 120 ASN A C 1
ATOM 938 O O . ASN A 1 120 ? -20.690 24.371 0.550 1.00 41.22 120 ASN A O 1
ATOM 942 N N . THR A 1 121 ? -21.618 23.253 2.263 1.00 43.09 121 THR A N 1
ATOM 943 C CA . THR A 1 121 ? -22.767 24.138 2.455 1.00 43.09 121 THR A CA 1
ATOM 944 C C . THR A 1 121 ? -22.681 24.691 3.872 1.00 43.09 121 THR A C 1
ATOM 946 O O . THR A 1 121 ? -22.687 23.930 4.833 1.00 43.09 121 THR A O 1
ATOM 949 N N . ASP A 1 122 ? -22.497 26.010 3.923 1.00 40.38 122 ASP A N 1
ATOM 950 C CA . ASP A 1 122 ? -22.713 26.973 5.006 1.00 40.38 122 ASP A CA 1
ATOM 951 C C . ASP A 1 122 ? -22.837 26.482 6.456 1.00 40.38 122 ASP A C 1
ATOM 953 O O . ASP A 1 122 ? -23.773 25.771 6.831 1.00 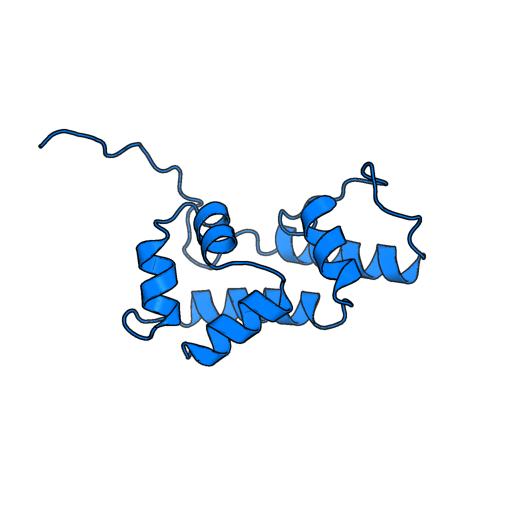40.38 122 ASP A O 1
ATOM 957 N N . SER A 1 123 ? -21.994 27.059 7.319 1.00 40.53 123 SER A N 1
ATOM 958 C CA . SER A 1 123 ? -22.401 27.616 8.620 1.00 40.53 123 SER A CA 1
ATOM 959 C C . SER A 1 123 ? -21.453 28.734 9.042 1.00 40.53 123 SER A C 1
ATOM 961 O O . SER A 1 123 ? -20.223 28.540 8.907 1.00 40.53 123 SER A O 1
#

Secondary structure (DSSP, 8-state):
--HHHHHHHHHHHT--HHHHHHHTT--HHHHHHHHTTSS---HHHHHHHHHHHHHHTTS-HHHHHHHHHHTGGGT---SS-TTPPPPPHHHHHHHHHHHHHHHHS-S-TT-------------

Radius of gyration: 15.52 Å; chains: 1; bounding box: 39×38×37 Å

Foldseek 3Di:
DALVLVVVLCVLLVHDLVRVCVLLVHDSVQSVCSNVVNDDDDPLNSVLSVLLSVLSNVDDPVLSVVLVVQCLLQLHGNPDDPPDDDDDPVSSVSSNSSSNSCVVPVDRPPRPRDPPPPPPDDD